Protein AF-A0A9P0YNX9-F1 (afdb_monomer)

Radius of gyration: 24.28 Å; Cα contacts (8 Å, |Δi|>4): 99; chains: 1; bounding box: 52×22×68 Å

Organism: Cuscuta europaea (NCBI:txid41803)

Secondary structure (DSSP, 8-state):
-HHHHHT-EEEEETTTTEEEEE----------HHHHHHHH---SSGGG--TTTGGG---EE-TTT--EE-TT-GGGGS-TT-GGGG--STTSTT----

Nearest PDB structures (foldseek):
  3g2b-assembly1_A-2  TM=4.261E-01  e=2.255E+00  Xanthomonas campestris pv. campestris
  5m4t-assembly1_A  TM=2.796E-01  e=9.246E+00  Trypanosoma brucei brucei

Solvent-accessible surface area (backbone atoms only — not comparable to full-atom values): 6329 Å² total; per-residue (Å²): 103,71,54,31,54,73,75,32,44,86,41,77,39,82,93,73,76,44,78,44,76,46,64,49,82,87,89,82,81,94,65,56,71,73,53,42,20,72,75,70,73,44,55,59,53,70,57,41,29,47,82,87,47,32,91,72,40,75,37,44,73,39,84,87,79,75,39,62,42,58,85,70,40,61,37,78,74,48,58,94,84,39,81,58,42,77,50,74,56,93,61,46,87,92,59,84,82,129

Mean predicted aligned error: 8.99 Å

Structure (mmCIF, N/CA/C/O backbone):
data_AF-A0A9P0YNX9-F1
#
_entry.id   AF-A0A9P0YNX9-F1
#
loop_
_atom_site.group_PDB
_atom_site.id
_atom_site.type_symbol
_atom_site.label_atom_id
_atom_site.label_alt_id
_atom_site.label_comp_id
_atom_site.label_asym_id
_atom_site.label_entity_id
_atom_site.label_seq_id
_atom_site.pdbx_PDB_ins_code
_atom_site.Cartn_x
_atom_site.Cartn_y
_atom_site.Cartn_z
_atom_site.occupancy
_atom_site.B_iso_or_equiv
_atom_site.auth_seq_id
_atom_site.auth_comp_id
_atom_site.auth_asym_id
_atom_site.auth_atom_id
_atom_site.pdbx_PDB_model_num
ATOM 1 N N . MET A 1 1 ? 17.872 4.599 -12.493 1.00 76.69 1 MET A N 1
ATOM 2 C CA . MET A 1 1 ? 16.586 5.068 -13.074 1.00 76.69 1 MET A CA 1
ATOM 3 C C . MET A 1 1 ? 16.725 6.434 -13.742 1.00 76.69 1 MET A C 1
ATOM 5 O O . MET A 1 1 ? 16.531 6.494 -14.945 1.00 76.69 1 MET A O 1
ATOM 9 N N . LYS A 1 2 ? 17.162 7.494 -13.035 1.00 85.69 2 LYS A N 1
ATOM 10 C CA . LYS A 1 2 ? 17.462 8.802 -13.666 1.00 85.69 2 LYS A CA 1
ATOM 11 C C . LYS A 1 2 ? 18.402 8.690 -14.872 1.00 85.69 2 LYS A C 1
ATOM 13 O O . LYS A 1 2 ? 18.156 9.308 -15.896 1.00 85.69 2 LYS A O 1
ATOM 18 N N . GLU A 1 3 ? 19.429 7.859 -14.762 1.00 90.69 3 GLU A N 1
ATOM 19 C CA . GLU A 1 3 ? 20.407 7.642 -15.828 1.00 90.69 3 GLU A CA 1
ATOM 20 C C . GLU A 1 3 ? 19.798 7.009 -17.089 1.00 90.69 3 GLU A C 1
ATOM 22 O O . GLU A 1 3 ? 20.010 7.510 -18.187 1.00 90.69 3 GLU A O 1
ATOM 27 N N . LEU A 1 4 ? 18.937 5.996 -16.931 1.00 93.50 4 LEU A N 1
ATOM 28 C CA . LEU A 1 4 ? 18.209 5.372 -18.044 1.00 93.50 4 LEU A CA 1
ATOM 29 C C . LEU A 1 4 ? 17.240 6.339 -18.740 1.00 93.50 4 LEU A C 1
ATOM 31 O O . LEU A 1 4 ? 16.967 6.175 -19.923 1.00 93.50 4 LEU A O 1
ATOM 35 N N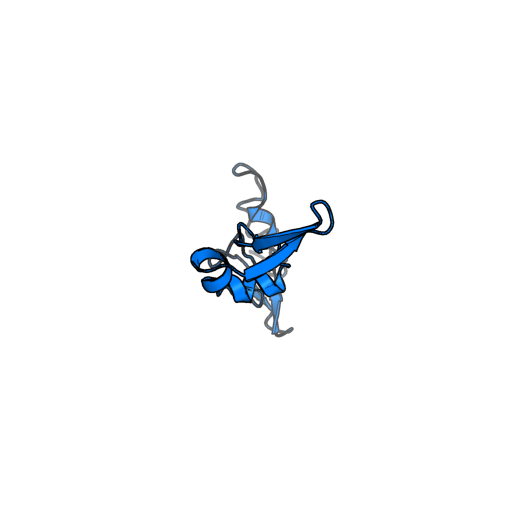 . TRP A 1 5 ? 16.718 7.343 -18.034 1.00 94.31 5 TRP A N 1
ATOM 36 C CA . TRP A 1 5 ? 15.846 8.359 -18.627 1.00 94.31 5 TRP A CA 1
ATOM 37 C C . TRP A 1 5 ? 16.637 9.478 -19.326 1.00 94.31 5 TRP A C 1
ATOM 39 O O . TRP A 1 5 ? 16.326 9.887 -20.449 1.00 94.31 5 TRP A O 1
ATOM 49 N N . VAL A 1 6 ? 17.679 9.982 -18.664 1.00 94.56 6 VAL A N 1
ATOM 50 C CA . VAL A 1 6 ? 18.457 11.137 -19.131 1.00 94.56 6 VAL A CA 1
ATOM 51 C C . VAL A 1 6 ? 19.448 10.725 -20.217 1.00 94.56 6 VAL A C 1
ATOM 53 O O . VAL A 1 6 ? 19.416 11.291 -21.311 1.00 94.56 6 VAL A O 1
ATOM 56 N N . ILE A 1 7 ? 20.275 9.718 -19.940 1.00 95.75 7 ILE A N 1
ATOM 57 C CA . ILE A 1 7 ? 21.355 9.251 -20.818 1.00 95.75 7 ILE A CA 1
ATOM 58 C C . ILE A 1 7 ? 20.851 8.109 -21.706 1.00 95.75 7 ILE A C 1
ATOM 60 O O . ILE A 1 7 ? 20.982 8.171 -22.926 1.00 95.75 7 ILE A O 1
ATOM 64 N N . GLY A 1 8 ? 20.182 7.120 -21.109 1.00 94.75 8 GLY A N 1
ATOM 65 C CA . GLY A 1 8 ? 19.827 5.867 -21.779 1.00 94.75 8 GLY A CA 1
ATOM 66 C C . GLY A 1 8 ? 21.001 4.887 -21.841 1.00 94.75 8 GLY A C 1
ATOM 67 O O . GLY A 1 8 ? 22.079 5.160 -21.320 1.00 94.75 8 GLY A O 1
ATOM 68 N N . THR A 1 9 ? 20.785 3.723 -22.451 1.00 95.94 9 THR A N 1
ATOM 69 C CA . THR A 1 9 ? 21.812 2.680 -22.598 1.00 95.94 9 THR A CA 1
ATOM 70 C C . THR A 1 9 ? 21.844 2.120 -24.015 1.00 95.94 9 THR A C 1
ATOM 72 O O . THR A 1 9 ? 20.801 1.963 -24.654 1.00 95.94 9 THR A O 1
ATOM 75 N N . SER A 1 10 ? 23.041 1.816 -24.516 1.00 96.94 10 SER A N 1
ATOM 76 C CA . SER A 1 10 ? 23.221 1.207 -25.836 1.00 96.94 10 SER A CA 1
ATOM 77 C C . SER A 1 10 ? 22.689 -0.225 -25.815 1.00 96.94 10 SER A C 1
ATOM 79 O O . SER A 1 10 ? 23.170 -1.051 -25.041 1.00 96.94 10 SER A O 1
ATOM 81 N N . THR A 1 11 ? 21.665 -0.506 -26.620 1.00 97.19 11 THR A N 1
ATOM 82 C CA . THR A 1 11 ? 20.985 -1.806 -26.669 1.00 97.19 11 THR A CA 1
ATOM 83 C C . THR A 1 11 ? 20.802 -2.254 -28.112 1.00 97.19 11 THR A C 1
ATOM 85 O O . THR A 1 11 ? 20.557 -1.437 -28.997 1.00 97.19 11 THR A O 1
ATOM 88 N N . TYR A 1 12 ? 20.921 -3.555 -28.346 1.00 97.69 12 TYR A N 1
ATOM 89 C CA . TYR A 1 12 ? 20.736 -4.163 -29.659 1.00 97.69 12 TYR A CA 1
ATOM 90 C C . TYR A 1 12 ? 19.268 -4.565 -29.880 1.00 97.69 12 TYR A C 1
ATOM 92 O O . TYR A 1 12 ? 18.668 -5.216 -29.023 1.00 97.69 12 TYR A O 1
ATOM 100 N N . ASP A 1 13 ? 18.693 -4.177 -31.020 1.00 97.06 13 ASP A N 1
ATOM 101 C CA . ASP A 1 13 ? 17.356 -4.577 -31.473 1.00 97.06 13 ASP A CA 1
ATOM 102 C C . ASP A 1 13 ? 17.464 -5.748 -32.460 1.00 97.06 13 ASP A C 1
ATOM 104 O O . ASP A 1 13 ? 17.808 -5.553 -33.625 1.00 97.06 13 ASP A O 1
ATOM 108 N N . VAL A 1 14 ? 17.123 -6.959 -32.005 1.00 97.44 14 VAL A N 1
ATOM 109 C CA . VAL A 1 14 ? 17.158 -8.189 -32.822 1.00 97.44 14 VAL A CA 1
ATOM 110 C C . VAL A 1 14 ? 16.194 -8.115 -34.011 1.00 97.44 14 VAL A C 1
ATOM 112 O O . VAL A 1 14 ? 16.465 -8.695 -35.057 1.00 97.44 14 VAL A O 1
ATOM 115 N N . SER A 1 15 ? 15.074 -7.393 -33.891 1.00 97.69 15 SER A N 1
ATOM 116 C CA . SER A 1 15 ? 14.092 -7.293 -34.978 1.00 97.69 15 SER A CA 1
ATOM 117 C C . SER A 1 15 ? 14.582 -6.425 -36.136 1.00 97.69 15 SER A C 1
ATOM 119 O O . SER A 1 15 ? 14.063 -6.557 -37.245 1.00 97.69 15 SER A O 1
ATOM 121 N N . ARG A 1 16 ? 15.504 -5.495 -35.871 1.00 96.38 16 ARG A N 1
ATOM 122 C CA . ARG A 1 16 ? 16.016 -4.521 -36.848 1.00 96.38 16 ARG A CA 1
ATOM 123 C C . ARG A 1 16 ? 17.513 -4.652 -37.113 1.00 96.38 16 ARG A C 1
ATOM 125 O O . ARG A 1 16 ? 18.037 -3.861 -37.887 1.00 96.38 16 ARG A O 1
ATOM 132 N N . ASP A 1 17 ? 18.169 -5.611 -36.464 1.00 96.81 17 ASP A N 1
ATOM 133 C CA . ASP A 1 17 ? 19.604 -5.883 -36.557 1.00 96.81 17 ASP A CA 1
ATOM 134 C C . ASP A 1 17 ? 20.477 -4.621 -36.391 1.00 96.81 17 ASP A C 1
ATOM 136 O O . ASP A 1 17 ? 21.373 -4.336 -37.181 1.00 96.81 17 ASP A O 1
ATOM 140 N N . GLN A 1 18 ? 20.180 -3.801 -35.375 1.00 97.31 18 GLN A N 1
ATOM 141 C CA . GLN A 1 18 ? 20.893 -2.536 -35.154 1.00 97.31 18 GLN A CA 1
ATOM 142 C C . GLN A 1 18 ? 21.001 -2.142 -33.679 1.00 97.31 18 GLN A C 1
ATOM 144 O O . GLN A 1 18 ? 20.192 -2.535 -32.837 1.00 97.31 18 GLN A O 1
ATOM 149 N N . MET A 1 19 ? 21.989 -1.299 -33.376 1.00 97.94 19 MET A N 1
ATOM 150 C CA . MET A 1 19 ? 22.158 -0.677 -32.061 1.00 97.94 19 MET A CA 1
ATOM 151 C C . MET A 1 19 ? 21.317 0.597 -31.952 1.00 97.94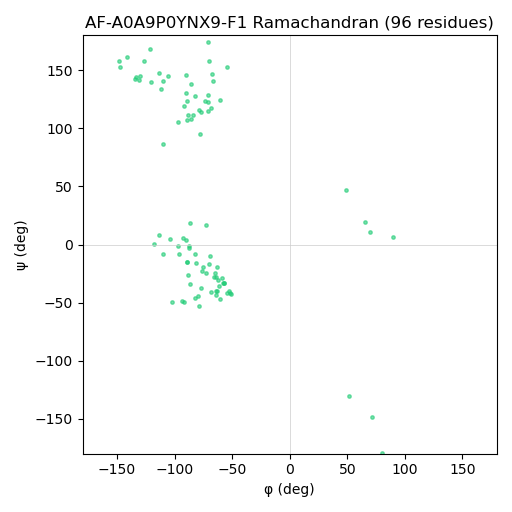 19 MET A C 1
ATOM 153 O O . MET A 1 19 ? 21.303 1.420 -32.867 1.00 97.94 19 MET A O 1
ATOM 157 N N . PHE A 1 20 ? 20.668 0.808 -30.809 1.00 96.88 20 PHE A N 1
ATOM 158 C CA . PHE A 1 20 ? 19.979 2.056 -30.488 1.00 96.88 20 PHE A CA 1
ATOM 159 C C . PHE A 1 20 ? 20.163 2.431 -29.013 1.00 96.88 20 PHE A C 1
ATOM 161 O O . PHE A 1 20 ? 20.507 1.600 -28.173 1.00 9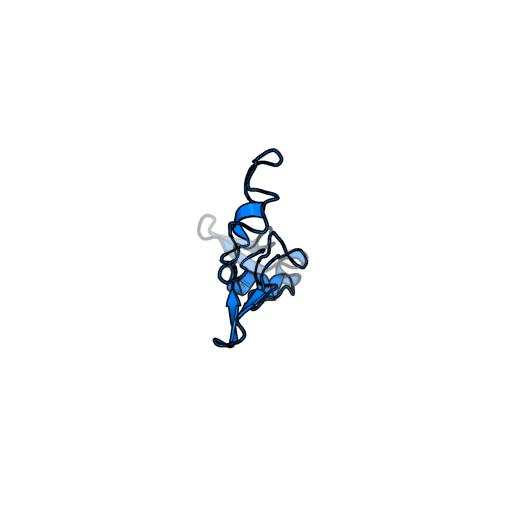6.88 20 PHE A O 1
ATOM 168 N N . ILE A 1 21 ? 19.926 3.702 -28.682 1.00 97.56 21 ILE A N 1
ATOM 169 C CA . ILE A 1 21 ? 19.924 4.163 -27.291 1.00 97.56 21 ILE A CA 1
ATOM 170 C C . ILE A 1 21 ? 18.534 3.940 -26.701 1.00 97.56 21 ILE A C 1
ATOM 172 O O . ILE A 1 21 ? 17.579 4.644 -27.032 1.00 97.56 21 ILE A O 1
ATOM 176 N N . MET A 1 22 ? 18.422 2.963 -25.808 1.00 96.25 22 MET A N 1
ATOM 177 C CA . MET A 1 22 ? 17.195 2.682 -25.079 1.00 96.25 22 MET A CA 1
ATOM 178 C C . MET A 1 22 ? 17.068 3.624 -23.885 1.00 96.25 22 MET A C 1
ATOM 180 O O . MET A 1 22 ? 17.965 3.705 -23.044 1.00 96.25 22 MET A O 1
ATOM 184 N N . LYS A 1 23 ? 15.919 4.295 -23.785 1.00 95.50 23 LYS A N 1
ATOM 185 C CA . LYS A 1 23 ? 15.523 5.062 -22.603 1.00 95.50 23 LYS A CA 1
ATOM 186 C C . LYS A 1 23 ? 14.366 4.378 -21.898 1.00 95.50 23 LYS A C 1
ATOM 188 O O . LYS A 1 23 ? 13.456 3.874 -22.550 1.00 95.50 23 LYS A O 1
ATOM 193 N N . ALA A 1 24 ? 14.390 4.387 -20.570 1.00 93.94 24 ALA A N 1
ATOM 194 C CA . ALA A 1 24 ? 13.347 3.781 -19.751 1.00 93.94 24 ALA A CA 1
ATOM 195 C C . ALA A 1 24 ? 12.874 4.746 -18.659 1.00 93.94 24 ALA A C 1
ATOM 197 O O . ALA A 1 24 ? 13.679 5.450 -18.046 1.00 93.94 24 ALA A O 1
ATOM 198 N N . ALA A 1 25 ? 11.566 4.741 -18.403 1.00 93.50 25 ALA A N 1
ATOM 199 C CA . ALA A 1 25 ? 10.924 5.451 -17.302 1.00 93.50 25 ALA A CA 1
ATOM 200 C C . ALA A 1 25 ? 9.996 4.501 -16.540 1.00 93.50 25 ALA A C 1
ATOM 202 O O . ALA A 1 25 ? 9.358 3.634 -17.136 1.00 93.50 25 ALA A O 1
ATOM 203 N N . ILE A 1 26 ? 9.904 4.684 -15.222 1.00 88.50 26 ILE A N 1
ATOM 204 C CA . ILE A 1 26 ? 8.906 4.006 -14.388 1.00 88.50 26 ILE A CA 1
ATOM 205 C C . ILE A 1 26 ? 7.683 4.918 -14.308 1.00 88.50 26 ILE A C 1
ATOM 207 O O . ILE A 1 26 ? 7.798 6.037 -13.815 1.00 88.50 26 ILE A O 1
ATOM 211 N N . ILE A 1 27 ? 6.531 4.443 -14.787 1.00 89.38 27 ILE A N 1
ATOM 212 C CA . ILE A 1 27 ? 5.269 5.199 -14.739 1.00 89.38 27 ILE A CA 1
ATOM 213 C C . ILE A 1 27 ? 4.493 4.851 -13.462 1.00 89.38 27 ILE A C 1
ATOM 215 O O . ILE A 1 27 ? 4.094 5.739 -12.715 1.00 89.38 27 ILE A O 1
ATOM 219 N N . TRP A 1 28 ? 4.331 3.557 -13.174 1.00 87.94 28 TRP A N 1
ATOM 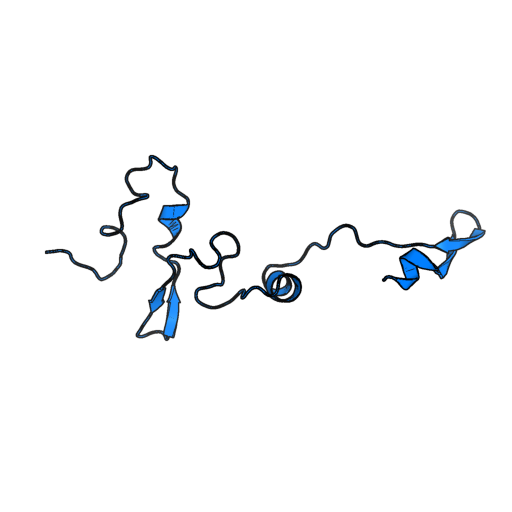220 C CA . TRP A 1 28 ? 3.744 3.055 -11.933 1.00 87.94 28 TRP A CA 1
ATOM 221 C C . TRP A 1 28 ? 4.377 1.719 -11.540 1.00 87.94 28 TRP A C 1
ATOM 223 O O . TRP A 1 28 ? 4.827 0.952 -12.391 1.00 87.94 28 TRP A O 1
ATOM 233 N N . THR A 1 29 ? 4.389 1.425 -10.243 1.00 86.12 29 THR A N 1
ATOM 234 C CA . THR A 1 29 ? 4.771 0.117 -9.699 1.00 86.12 29 THR A CA 1
ATOM 235 C C . THR A 1 29 ? 3.545 -0.548 -9.095 1.00 86.12 29 THR A C 1
ATOM 237 O O . THR A 1 29 ? 2.817 0.088 -8.336 1.00 86.12 29 THR A O 1
ATOM 240 N N . ILE A 1 30 ? 3.324 -1.826 -9.397 1.00 90.06 30 ILE A N 1
ATOM 241 C CA . ILE A 1 30 ? 2.331 -2.638 -8.690 1.00 90.06 30 ILE A CA 1
ATOM 242 C C . ILE A 1 30 ? 3.058 -3.264 -7.505 1.00 90.06 30 ILE A C 1
ATOM 244 O O . ILE A 1 30 ? 3.908 -4.133 -7.683 1.00 90.06 30 ILE A O 1
ATOM 248 N N . SER A 1 31 ? 2.768 -2.769 -6.310 1.00 88.50 31 SER A N 1
ATOM 249 C CA . SER A 1 31 ? 3.319 -3.280 -5.058 1.00 88.50 31 SER A CA 1
ATOM 250 C C . SER A 1 31 ? 2.260 -4.077 -4.313 1.00 88.50 31 SER A C 1
ATOM 252 O O . SER A 1 31 ? 1.082 -3.711 -4.319 1.00 88.50 31 SER A O 1
ATOM 254 N N . ASP A 1 32 ? 2.682 -5.133 -3.630 1.00 91.75 32 ASP A N 1
ATOM 255 C CA . ASP A 1 32 ? 1.833 -5.789 -2.648 1.00 91.75 32 ASP A CA 1
ATOM 256 C C . ASP A 1 32 ? 1.659 -4.909 -1.396 1.00 91.75 32 ASP A C 1
ATOM 258 O O . ASP A 1 32 ? 2.225 -3.817 -1.258 1.00 91.75 32 ASP A O 1
ATOM 262 N N . PHE A 1 33 ? 0.810 -5.365 -0.481 1.00 87.69 33 PHE A N 1
ATOM 263 C CA . PHE A 1 33 ? 0.474 -4.592 0.706 1.00 87.69 33 PHE A CA 1
ATOM 264 C C . PHE A 1 33 ? 1.674 -4.357 1.652 1.00 87.69 33 PHE A C 1
ATOM 266 O O . PHE A 1 33 ? 1.814 -3.237 2.135 1.00 87.69 33 PHE A O 1
ATOM 273 N N . PRO A 1 34 ? 2.583 -5.322 1.894 1.00 89.81 34 PRO A N 1
ATOM 274 C CA . PRO A 1 34 ? 3.827 -5.057 2.619 1.00 89.81 34 PRO A CA 1
ATOM 275 C C . PRO A 1 34 ? 4.737 -4.022 1.943 1.00 89.81 34 PRO A C 1
ATOM 277 O O . PRO A 1 34 ? 5.187 -3.089 2.612 1.00 89.81 34 PRO A O 1
ATOM 280 N N . ALA A 1 35 ? 4.978 -4.128 0.630 1.00 91.25 35 ALA A N 1
ATOM 281 C CA . ALA A 1 35 ? 5.846 -3.192 -0.087 1.00 91.25 35 ALA A CA 1
ATOM 282 C C . ALA A 1 35 ? 5.272 -1.767 -0.130 1.00 91.25 35 ALA A C 1
ATOM 284 O O . ALA A 1 35 ? 6.037 -0.800 -0.124 1.00 91.25 35 ALA A O 1
ATOM 285 N N . TYR A 1 36 ? 3.942 -1.614 -0.083 1.00 88.38 36 TYR A N 1
ATOM 286 C CA . TYR A 1 36 ? 3.302 -0.305 0.076 1.00 88.38 36 TYR A CA 1
ATOM 287 C C . TYR A 1 36 ? 3.845 0.458 1.290 1.00 88.38 36 TYR A C 1
ATOM 289 O O . TYR A 1 36 ? 4.072 1.665 1.194 1.00 88.38 36 TYR A O 1
ATOM 297 N N . GLY A 1 37 ? 4.100 -0.221 2.413 1.00 90.75 37 GLY A N 1
ATOM 298 C CA . GLY A 1 37 ? 4.622 0.437 3.611 1.00 90.75 37 GLY A CA 1
ATOM 299 C C . GLY A 1 37 ? 6.001 1.055 3.397 1.00 90.75 37 GLY A C 1
ATOM 300 O O . GLY A 1 37 ? 6.252 2.185 3.808 1.00 90.75 37 GLY A O 1
ATOM 301 N N . MET A 1 38 ? 6.870 0.361 2.659 1.00 90.56 38 MET A N 1
ATOM 302 C CA . MET A 1 38 ? 8.200 0.871 2.317 1.00 90.56 38 MET A CA 1
ATOM 303 C C . MET A 1 38 ? 8.141 2.056 1.350 1.00 90.56 38 MET A C 1
ATOM 305 O O . MET A 1 38 ? 8.896 3.010 1.507 1.00 90.56 38 MET A O 1
ATOM 309 N N . LEU A 1 39 ? 7.255 2.003 0.352 1.00 90.44 39 LEU A N 1
ATOM 310 C CA . LEU A 1 39 ? 7.162 3.034 -0.686 1.00 90.44 39 LEU A CA 1
ATOM 311 C C . LEU A 1 39 ? 6.458 4.308 -0.204 1.00 90.44 39 LEU A C 1
ATOM 313 O O . LEU A 1 39 ? 6.842 5.406 -0.594 1.00 90.44 39 LEU A O 1
ATOM 317 N N . SER A 1 40 ? 5.426 4.168 0.629 1.00 88.00 40 SER A N 1
ATOM 318 C CA . SER A 1 40 ? 4.641 5.299 1.143 1.00 88.00 40 SER A CA 1
ATOM 319 C C . SER A 1 40 ? 5.194 5.893 2.440 1.00 88.00 40 SER A C 1
ATOM 321 O O . SER A 1 40 ? 4.765 6.972 2.844 1.00 88.00 40 SER A O 1
ATOM 323 N N . GLY A 1 41 ? 6.101 5.185 3.123 1.00 89.06 41 GLY A N 1
ATOM 324 C CA . GLY A 1 41 ? 6.499 5.508 4.496 1.00 89.06 41 GLY A CA 1
ATOM 325 C C . GLY A 1 41 ? 5.395 5.240 5.528 1.00 89.06 41 GLY A C 1
ATOM 326 O O . GLY A 1 41 ? 5.508 5.667 6.676 1.00 89.06 41 GLY A O 1
ATOM 327 N N . TRP A 1 42 ? 4.316 4.557 5.134 1.00 90.25 42 TRP A N 1
ATOM 328 C CA . TRP A 1 42 ? 3.182 4.246 5.996 1.00 90.25 42 TRP A CA 1
ATOM 329 C C . TRP A 1 42 ? 3.366 2.905 6.717 1.00 90.25 42 TRP A C 1
ATOM 331 O O . TRP A 1 42 ? 3.897 1.945 6.161 1.00 90.25 42 TRP A O 1
ATOM 341 N N . SER A 1 43 ? 2.870 2.790 7.951 1.00 89.69 43 SER A N 1
ATOM 342 C CA . SER A 1 43 ? 2.880 1.502 8.653 1.00 89.69 43 SER A CA 1
ATOM 343 C C . SER A 1 43 ? 1.831 0.558 8.069 1.00 89.69 43 SER A C 1
ATOM 345 O O . SER A 1 43 ? 0.639 0.844 8.100 1.00 89.69 43 SER A O 1
ATOM 347 N N . THR A 1 44 ? 2.252 -0.620 7.624 1.00 89.94 44 THR A N 1
ATOM 348 C CA . THR A 1 44 ? 1.359 -1.720 7.214 1.00 89.94 44 THR A CA 1
ATOM 349 C C . THR A 1 44 ? 0.955 -2.615 8.390 1.00 89.94 44 THR A C 1
ATOM 351 O O . THR A 1 44 ? 0.165 -3.546 8.238 1.00 89.94 44 THR A O 1
ATOM 354 N N . HIS A 1 45 ? 1.459 -2.312 9.590 1.00 88.19 45 HIS A N 1
ATOM 355 C CA . HIS A 1 45 ? 1.258 -3.089 10.808 1.00 88.19 45 HIS A CA 1
ATOM 356 C C . HIS A 1 45 ? 0.603 -2.270 11.930 1.00 88.19 45 HIS A C 1
ATOM 358 O O . HIS A 1 45 ? 0.504 -1.039 11.882 1.00 88.19 45 HIS A O 1
ATOM 364 N N . GLY A 1 46 ? 0.172 -2.970 12.983 1.00 89.31 46 GLY A N 1
ATOM 365 C CA . GLY A 1 46 ? -0.376 -2.341 14.184 1.00 89.31 46 GLY A CA 1
ATOM 366 C C . GLY A 1 46 ? -1.754 -1.723 13.950 1.00 89.31 46 GLY A C 1
ATOM 367 O O . GLY A 1 46 ? -2.540 -2.226 13.149 1.00 89.31 46 GLY A O 1
ATOM 368 N N . LEU A 1 47 ? -2.048 -0.633 14.663 1.00 89.38 47 LEU A N 1
ATOM 369 C CA . LEU A 1 47 ? -3.319 0.106 14.566 1.00 89.38 47 LEU A CA 1
ATOM 370 C C . LEU A 1 47 ? -3.417 0.974 13.303 1.00 89.38 47 LEU A C 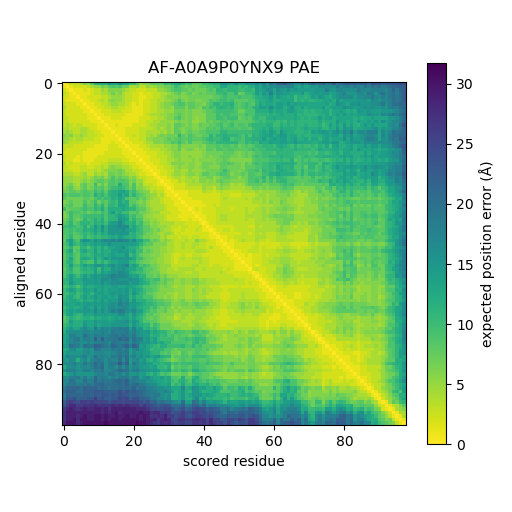1
ATOM 372 O O . LEU A 1 47 ? -4.518 1.285 12.850 1.00 89.38 47 LEU A O 1
ATOM 376 N N . MET A 1 48 ? -2.265 1.331 12.731 1.00 88.31 48 MET A N 1
ATOM 377 C CA . MET A 1 48 ? -2.155 2.162 11.531 1.00 88.31 48 MET A CA 1
ATOM 378 C C . MET A 1 48 ? -2.142 1.342 10.240 1.00 88.31 48 MET A C 1
ATOM 380 O O . MET A 1 48 ? -2.028 1.921 9.173 1.00 88.31 48 MET A O 1
ATOM 384 N N . GLY A 1 49 ? -2.304 0.018 10.304 1.00 88.81 49 GLY A N 1
ATOM 385 C CA . GLY A 1 49 ? -2.173 -0.846 9.132 1.00 88.81 49 GLY A CA 1
ATOM 386 C C . GLY A 1 49 ? -3.117 -0.485 7.981 1.00 88.81 49 GLY A C 1
ATOM 387 O O . GLY A 1 49 ? -2.750 -0.624 6.827 1.00 88.81 49 GLY A O 1
ATOM 388 N N . CYS A 1 50 ? -4.327 0.014 8.245 1.00 86.69 50 CYS A N 1
ATOM 389 C CA . CYS A 1 50 ? -5.289 0.292 7.177 1.00 86.69 50 CYS A CA 1
ATOM 390 C C . CYS A 1 50 ? -4.881 1.514 6.322 1.00 86.69 50 CYS A C 1
ATOM 392 O O . CYS A 1 50 ? -4.973 2.636 6.820 1.00 86.69 50 CYS A O 1
ATOM 394 N N . PRO A 1 51 ? -4.562 1.357 5.022 1.00 84.44 51 PRO A N 1
ATOM 395 C CA . PRO A 1 51 ? -4.129 2.473 4.174 1.00 84.44 51 PRO A CA 1
ATOM 396 C C . PRO A 1 51 ? -5.295 3.387 3.767 1.00 84.44 51 PRO A C 1
ATOM 398 O O . PRO A 1 51 ? -5.087 4.533 3.397 1.00 84.44 51 PRO A O 1
ATOM 401 N N . ILE A 1 52 ? -6.536 2.893 3.856 1.00 83.88 52 ILE A N 1
ATOM 402 C CA . ILE A 1 52 ? -7.748 3.661 3.537 1.00 83.88 52 ILE A CA 1
ATOM 403 C C . ILE A 1 52 ? -8.117 4.579 4.702 1.00 83.88 52 ILE A C 1
ATOM 405 O O . ILE A 1 52 ? -8.503 5.728 4.514 1.00 83.88 52 ILE A O 1
ATOM 409 N N . CYS A 1 53 ? -8.051 4.051 5.925 1.00 84.25 53 CYS A N 1
ATOM 410 C CA . CYS A 1 53 ? -8.441 4.800 7.115 1.00 84.25 53 CYS A CA 1
ATOM 411 C C . CYS A 1 53 ? -7.285 5.595 7.705 1.00 84.25 53 CYS A C 1
ATOM 413 O O . CYS A 1 53 ? -7.536 6.603 8.357 1.00 84.25 53 CYS A O 1
ATOM 415 N N . MET A 1 54 ? -6.050 5.152 7.470 1.00 86.19 54 MET A N 1
ATOM 416 C CA . MET A 1 54 ? -4.837 5.770 7.983 1.00 86.19 54 MET A CA 1
ATOM 417 C C . MET A 1 54 ? -4.937 5.977 9.507 1.00 86.19 54 MET A C 1
ATOM 419 O O . MET A 1 54 ? -5.338 5.070 10.241 1.00 86.19 54 MET A O 1
ATOM 423 N N . GLU A 1 55 ? -4.635 7.180 9.987 1.00 85.81 55 GLU A N 1
ATOM 424 C CA . GLU A 1 55 ? -4.770 7.605 11.386 1.00 85.81 55 GLU A CA 1
ATOM 425 C C . GLU A 1 55 ? -6.217 7.595 11.913 1.00 85.81 55 GLU A C 1
ATOM 427 O O . GLU A 1 55 ? -6.441 7.529 13.117 1.00 85.81 55 GLU A O 1
ATOM 432 N N . LYS A 1 56 ? -7.222 7.604 11.027 1.00 84.12 56 LYS A N 1
ATOM 433 C CA . LYS A 1 56 ? -8.655 7.592 11.382 1.00 84.12 56 LYS A CA 1
ATOM 434 C C . LYS A 1 56 ? -9.188 6.171 11.579 1.00 84.12 56 LYS A C 1
ATOM 436 O O . LYS A 1 56 ? -10.389 5.918 11.471 1.00 84.12 56 LYS A O 1
ATOM 441 N N . SER A 1 57 ? -8.299 5.205 11.783 1.00 84.56 57 SER A N 1
ATOM 442 C CA . SER A 1 57 ? -8.675 3.825 12.049 1.00 84.56 57 SER A CA 1
ATOM 443 C C . SER A 1 57 ? -9.282 3.695 13.448 1.00 84.56 57 SER A C 1
ATOM 445 O O . SER A 1 57 ? -8.620 3.964 14.440 1.00 84.56 57 SER A O 1
ATOM 447 N N . ASP A 1 58 ? -10.516 3.192 13.539 1.00 82.94 58 ASP A N 1
ATOM 448 C CA . ASP A 1 58 ? -11.145 2.787 14.810 1.00 82.94 58 ASP A CA 1
ATOM 449 C C . ASP A 1 58 ? -10.561 1.474 15.393 1.00 82.94 58 ASP A C 1
ATOM 451 O O . ASP A 1 58 ? -11.219 0.805 16.193 1.00 82.94 58 ASP A O 1
ATOM 455 N N . ALA A 1 59 ? -9.382 1.034 14.937 1.00 86.69 59 ALA A N 1
ATOM 456 C CA . ALA A 1 59 ? -8.747 -0.189 15.421 1.00 86.69 59 ALA A CA 1
ATOM 457 C C . ALA A 1 59 ? -8.316 -0.026 16.881 1.00 86.69 59 ALA A C 1
ATOM 459 O O . ALA A 1 59 ? -7.913 1.057 17.307 1.00 86.69 59 ALA A O 1
ATOM 460 N N . ASN A 1 60 ? -8.367 -1.110 17.651 1.00 87.31 60 ASN A N 1
ATOM 461 C CA . ASN A 1 60 ? -7.997 -1.100 19.063 1.00 87.31 60 ASN A CA 1
ATOM 462 C C . ASN A 1 60 ? -6.957 -2.171 19.394 1.00 87.31 60 ASN A C 1
ATOM 464 O O . ASN A 1 60 ? -6.787 -3.158 18.682 1.00 87.31 60 ASN A O 1
ATOM 468 N N . TRP A 1 61 ? -6.234 -1.961 20.494 1.00 89.50 61 TRP A N 1
ATOM 469 C CA . TRP A 1 61 ? -5.288 -2.943 21.008 1.00 89.50 61 TRP A CA 1
ATOM 470 C C . TRP A 1 61 ? -5.998 -3.882 21.979 1.00 89.50 61 TRP A C 1
ATOM 472 O O . TRP A 1 61 ? -6.586 -3.439 22.969 1.00 89.50 61 TRP A O 1
ATOM 482 N N . LEU A 1 62 ? -5.942 -5.186 21.723 1.00 88.06 62 LEU A N 1
ATOM 483 C CA . LEU A 1 62 ? -6.489 -6.178 22.639 1.00 88.06 62 LEU A CA 1
ATOM 484 C C . LEU A 1 62 ? -5.526 -6.366 23.813 1.00 88.06 62 LEU A C 1
ATOM 486 O O . LEU A 1 62 ? -4.419 -6.875 23.644 1.00 88.06 62 LEU A O 1
ATOM 490 N N . LYS A 1 63 ? -5.964 -5.980 25.016 1.00 87.88 63 LYS A N 1
ATOM 491 C CA . LYS A 1 63 ? -5.127 -5.969 26.229 1.00 87.88 63 LYS A CA 1
ATOM 492 C C . LYS A 1 63 ? -4.457 -7.317 26.522 1.00 87.88 63 LYS A C 1
ATOM 494 O O . LYS A 1 63 ? -3.292 -7.336 26.893 1.00 87.88 63 LYS A O 1
ATOM 499 N N . PHE A 1 64 ? -5.184 -8.424 26.362 1.00 90.06 64 PHE A N 1
ATOM 500 C CA . PHE A 1 64 ? -4.694 -9.753 26.745 1.00 90.06 64 PHE A CA 1
ATOM 501 C C . PHE A 1 64 ? -3.882 -10.456 25.654 1.00 90.06 64 PHE A C 1
ATOM 503 O O . PHE A 1 64 ? -2.948 -11.178 25.976 1.00 90.06 64 PHE A O 1
ATOM 510 N N . SER A 1 65 ? -4.212 -10.258 24.373 1.00 89.69 65 SER A N 1
ATOM 511 C CA . SER A 1 65 ? -3.462 -10.885 23.275 1.00 89.69 65 SER A CA 1
ATOM 512 C C . SER A 1 65 ? -2.291 -10.034 22.786 1.00 89.69 65 SER A C 1
ATOM 514 O O . SER A 1 65 ? -1.451 -10.538 22.046 1.00 89.69 65 SER A O 1
ATOM 516 N N . GLY A 1 66 ? -2.246 -8.749 23.157 1.00 89.56 66 G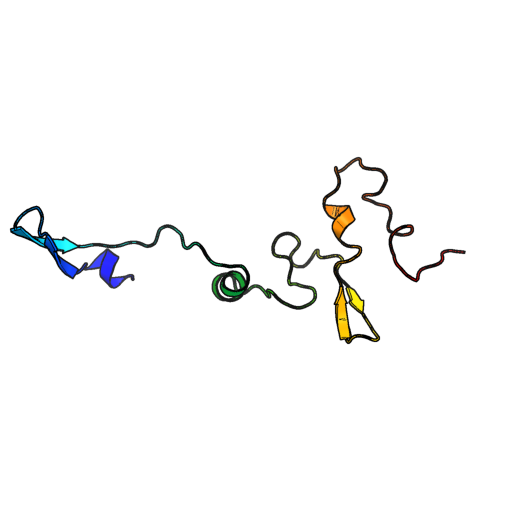LY A N 1
ATOM 517 C CA . GLY A 1 66 ? -1.212 -7.817 22.716 1.00 89.56 66 GLY A CA 1
ATOM 518 C C . GLY A 1 66 ? -1.248 -7.532 21.211 1.00 89.56 66 GLY A C 1
ATOM 519 O O . GLY A 1 66 ? -0.245 -7.097 20.657 1.00 89.56 66 GLY A O 1
ATOM 520 N N . LYS A 1 67 ? -2.374 -7.802 20.540 1.00 90.44 67 LYS A N 1
ATOM 521 C CA . LYS A 1 67 ? -2.525 -7.660 19.086 1.00 90.44 67 LYS A CA 1
ATOM 522 C C . LYS A 1 67 ? -3.524 -6.554 18.728 1.00 90.44 67 LYS A C 1
ATOM 524 O O . 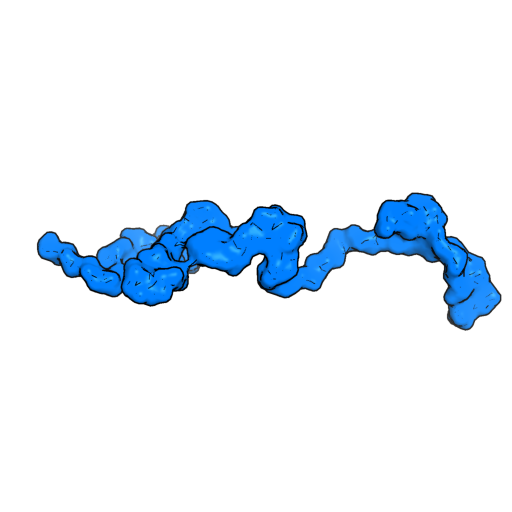LYS A 1 67 ? -4.508 -6.371 19.454 1.00 90.44 67 LYS A O 1
ATOM 529 N N . PRO A 1 68 ? -3.323 -5.845 17.602 1.00 90.00 68 PRO A N 1
ATOM 530 C CA . PRO A 1 68 ? -4.337 -4.951 17.057 1.00 90.00 68 PRO A CA 1
ATOM 531 C C . PRO A 1 68 ? -5.549 -5.760 16.576 1.00 90.00 68 PRO A C 1
ATOM 533 O O . PRO A 1 68 ? -5.399 -6.826 15.976 1.00 90.00 68 PRO A O 1
ATOM 536 N N . SER A 1 69 ? -6.749 -5.241 16.810 1.00 87.00 69 SER A N 1
ATOM 537 C CA . SER A 1 69 ? -8.002 -5.791 16.306 1.00 87.00 69 SER A CA 1
ATOM 538 C C . SER A 1 69 ? -8.733 -4.769 15.446 1.00 87.00 69 SER A C 1
ATOM 540 O O . SER A 1 69 ? -8.799 -3.580 15.758 1.00 87.00 69 SER A O 1
ATOM 542 N N . TYR A 1 70 ? -9.302 -5.280 14.357 1.00 83.75 70 TYR A N 1
ATOM 543 C CA . TYR A 1 70 ? -10.123 -4.540 13.403 1.00 83.75 70 TYR A CA 1
ATOM 544 C C . TYR A 1 70 ? -11.586 -5.006 13.417 1.00 83.75 70 TYR A C 1
ATOM 546 O O . TYR A 1 70 ? -12.375 -4.598 12.563 1.00 83.75 70 TYR A O 1
ATOM 554 N N . PHE A 1 71 ? -11.947 -5.864 14.380 1.00 79.56 71 PHE A N 1
ATOM 555 C CA . PHE A 1 71 ? -13.232 -6.560 14.425 1.00 79.56 71 PHE A CA 1
ATOM 556 C C . PHE A 1 71 ? -14.429 -5.596 14.409 1.00 79.56 71 PHE A C 1
ATOM 558 O O . PHE A 1 71 ? -15.391 -5.880 13.713 1.00 79.56 71 PHE A O 1
ATOM 565 N N . ASP A 1 72 ? -14.322 -4.395 14.993 1.00 76.50 72 ASP A N 1
ATOM 566 C CA . ASP A 1 72 ? -15.430 -3.416 15.059 1.00 76.50 72 ASP A CA 1
ATOM 567 C C . ASP A 1 72 ? -15.292 -2.245 14.086 1.00 76.50 72 ASP A C 1
ATOM 569 O O . ASP A 1 72 ? -16.093 -1.299 14.099 1.00 76.50 72 ASP A O 1
ATOM 573 N N . CYS A 1 73 ? -14.270 -2.288 13.235 1.00 79.38 73 CYS A N 1
ATOM 574 C CA . CYS A 1 73 ? -13.975 -1.229 12.284 1.00 79.38 73 CYS A CA 1
ATOM 575 C C . CYS A 1 73 ? -14.841 -1.312 11.025 1.00 79.38 73 CYS A C 1
ATOM 577 O O . CYS A 1 73 ? -14.906 -0.339 10.286 1.00 79.38 73 CYS A O 1
ATOM 579 N N . HIS A 1 74 ? -15.504 -2.439 10.753 1.00 78.75 74 HIS A N 1
ATOM 580 C CA . HIS A 1 74 ? -16.216 -2.682 9.492 1.00 78.75 74 HIS A CA 1
ATOM 581 C C . HIS A 1 74 ? -17.418 -1.745 9.266 1.00 78.75 74 HIS A C 1
ATOM 583 O O . HIS A 1 74 ? -17.782 -1.453 8.128 1.00 78.75 74 HIS A O 1
ATOM 589 N N . ARG A 1 75 ? -18.000 -1.192 10.338 1.00 81.69 75 ARG A N 1
ATOM 590 C CA . ARG A 1 75 ? -19.161 -0.282 10.283 1.00 81.69 75 ARG A CA 1
ATOM 591 C C . ARG A 1 75 ? -18.903 0.975 9.446 1.00 81.69 75 ARG A C 1
ATOM 593 O O . ARG A 1 75 ? -19.829 1.497 8.829 1.00 81.69 75 ARG A O 1
ATOM 600 N N . LYS A 1 76 ? -17.647 1.433 9.369 1.00 77.50 76 LYS A N 1
ATOM 601 C CA . LYS A 1 76 ? -17.233 2.596 8.562 1.00 77.50 76 LYS A CA 1
ATOM 602 C C . LYS A 1 76 ? -17.294 2.358 7.049 1.00 77.50 76 LYS A C 1
ATOM 604 O O . LYS A 1 76 ? -17.176 3.319 6.291 1.00 77.50 76 LYS A O 1
ATOM 609 N N . PHE A 1 77 ? -17.507 1.119 6.611 1.00 80.88 77 PHE A N 1
ATOM 610 C CA . PHE A 1 77 ? -17.689 0.769 5.201 1.00 80.88 77 PHE A CA 1
ATOM 611 C C . PHE A 1 77 ? -19.168 0.671 4.785 1.00 80.88 77 PHE A C 1
ATOM 613 O O . PHE A 1 77 ? -19.459 0.579 3.600 1.00 80.88 77 PHE A O 1
ATOM 620 N N . LEU A 1 78 ? -20.116 0.742 5.730 1.00 85.12 78 LEU A N 1
ATOM 621 C CA . LEU A 1 78 ? -21.558 0.758 5.431 1.00 85.12 78 LEU A CA 1
ATOM 622 C C . LEU A 1 78 ? -21.981 2.082 4.767 1.00 85.12 78 LEU A C 1
ATOM 624 O O . LEU A 1 78 ? -21.319 3.084 4.987 1.00 85.12 78 LEU A O 1
ATOM 628 N N . PRO A 1 79 ? -23.093 2.187 4.026 1.00 89.44 79 PRO A N 1
ATOM 629 C CA . PRO A 1 79 ? -23.556 3.472 3.486 1.00 89.44 79 PRO A CA 1
ATOM 630 C C . PRO A 1 79 ? -23.716 4.562 4.557 1.00 89.44 79 PRO A C 1
ATOM 632 O O . PRO A 1 79 ? -23.998 4.271 5.721 1.00 89.44 79 PRO A O 1
ATOM 635 N N . MET A 1 80 ? -23.574 5.835 4.177 1.00 87.44 80 MET A N 1
ATOM 636 C CA . MET A 1 80 ? -23.554 6.954 5.135 1.00 87.44 80 MET A CA 1
ATOM 637 C C . MET A 1 80 ? -24.821 7.040 6.006 1.00 87.44 80 MET A C 1
ATOM 639 O O . MET A 1 80 ? -24.731 7.368 7.189 1.00 87.44 80 MET A O 1
ATOM 643 N N . ASN A 1 81 ? -25.968 6.648 5.443 1.00 90.19 81 ASN A N 1
ATOM 644 C CA . ASN A 1 81 ? -27.277 6.641 6.104 1.00 90.19 81 ASN A CA 1
ATOM 645 C C . ASN A 1 81 ? -27.629 5.295 6.764 1.00 90.19 81 ASN A C 1
ATOM 647 O O . ASN A 1 81 ? -28.741 5.111 7.251 1.00 90.19 81 ASN A O 1
ATOM 651 N N . HIS A 1 82 ? -26.707 4.332 6.782 1.00 88.94 82 HIS A N 1
ATOM 652 C CA . HIS A 1 82 ? -26.971 3.013 7.339 1.00 88.94 82 HIS A CA 1
ATOM 653 C C . HIS A 1 82 ? -27.091 3.070 8.870 1.00 88.94 82 HIS A C 1
ATOM 655 O O . HIS A 1 82 ? -26.183 3.551 9.552 1.00 88.94 82 HIS A O 1
ATOM 661 N N . ARG A 1 83 ? -28.174 2.509 9.428 1.00 87.31 83 ARG A N 1
ATOM 662 C CA . ARG A 1 83 ? -28.495 2.547 10.872 1.00 87.31 83 ARG A CA 1
ATOM 663 C C . ARG A 1 83 ? -27.329 2.106 11.765 1.00 87.31 83 ARG A C 1
ATOM 665 O O . ARG A 1 83 ? -27.035 2.756 12.762 1.00 87.31 83 ARG A O 1
ATOM 672 N N . TYR A 1 84 ? -26.623 1.045 11.373 1.00 84.00 84 TYR A N 1
ATOM 673 C CA . TYR A 1 84 ? -25.498 0.500 12.146 1.00 84.00 84 TYR A CA 1
ATOM 674 C C . TYR A 1 84 ? -24.156 1.218 11.945 1.00 84.00 84 TYR A C 1
ATOM 676 O O . TYR A 1 84 ? -23.219 0.971 12.700 1.00 84.00 84 TYR A O 1
ATOM 684 N N . ARG A 1 85 ? -24.036 2.153 10.990 1.00 83.88 85 ARG A N 1
ATOM 685 C CA . ARG A 1 85 ? -22.769 2.871 10.744 1.00 83.88 85 ARG A CA 1
ATOM 686 C C . ARG A 1 85 ? -22.315 3.670 11.970 1.00 83.88 85 ARG A C 1
ATOM 688 O O . ARG A 1 85 ? -21.123 3.749 12.249 1.00 83.88 85 ARG A O 1
ATOM 695 N N . LYS A 1 86 ? -23.267 4.240 12.716 1.00 79.81 86 LYS A N 1
ATOM 696 C CA . LYS A 1 86 ? -23.015 5.002 13.954 1.00 79.81 86 LYS A CA 1
ATOM 697 C C . LYS A 1 86 ? -23.206 4.174 15.228 1.00 79.81 86 LYS A C 1
ATOM 699 O O . LYS A 1 86 ? -22.972 4.686 16.321 1.00 79.81 86 LYS A O 1
ATOM 704 N N . ASP A 1 87 ? -23.596 2.908 15.107 1.00 79.38 87 ASP A N 1
ATOM 705 C CA . ASP A 1 87 ? -23.826 2.044 16.258 1.00 79.38 87 ASP A CA 1
ATOM 706 C C . ASP A 1 87 ? -22.489 1.551 16.818 1.00 79.38 87 ASP A C 1
ATOM 708 O O . ASP A 1 87 ? -21.876 0.613 16.313 1.00 79.38 87 ASP A O 1
ATOM 712 N N . LYS A 1 88 ? -21.986 2.255 17.833 1.00 71.56 88 LYS A N 1
ATOM 713 C CA . LYS A 1 88 ? -20.765 1.892 18.566 1.00 71.56 88 LYS A CA 1
ATOM 714 C C . LYS A 1 88 ? -21.039 0.933 19.723 1.00 71.56 88 LYS A C 1
ATOM 716 O O . LYS A 1 88 ? -20.100 0.587 20.422 1.00 71.56 88 LYS A O 1
ATOM 721 N N . LYS A 1 89 ? -22.293 0.574 19.999 1.00 73.06 89 LYS A N 1
ATOM 722 C CA . LYS A 1 89 ? -22.653 -0.177 21.208 1.00 73.06 89 LYS A CA 1
ATOM 723 C C . LYS A 1 89 ? -22.895 -1.642 20.886 1.00 73.06 89 LYS A C 1
ATOM 725 O O . LYS A 1 89 ? -22.282 -2.493 21.513 1.00 73.06 89 LYS A O 1
ATOM 730 N N . SER A 1 90 ? -23.708 -1.924 19.873 1.00 73.44 90 SER A N 1
ATOM 731 C CA . SER A 1 90 ? -24.162 -3.289 19.573 1.00 73.44 90 SER A CA 1
ATOM 732 C C . SER A 1 90 ? -23.067 -4.203 19.026 1.00 73.44 90 SER A C 1
ATOM 734 O O . SER A 1 90 ? -23.231 -5.417 19.020 1.00 73.44 90 SER A O 1
ATOM 736 N N . PHE A 1 91 ? -21.957 -3.625 18.563 1.00 68.31 91 PHE A N 1
ATOM 737 C CA . PHE A 1 91 ? -20.888 -4.363 17.896 1.00 68.31 91 PHE A CA 1
ATOM 738 C C . PHE A 1 91 ? -19.603 -4.455 18.722 1.00 68.31 91 PHE A C 1
ATOM 740 O O . PHE A 1 91 ? -18.740 -5.221 18.340 1.00 68.31 91 PHE A O 1
ATOM 747 N N . ILE A 1 92 ? -19.472 -3.752 19.859 1.00 64.25 92 ILE A N 1
ATOM 748 C CA . ILE A 1 92 ? -18.266 -3.868 20.696 1.00 64.25 92 ILE A CA 1
ATOM 749 C C . ILE A 1 92 ? -18.388 -5.068 21.633 1.00 64.25 92 ILE A C 1
ATOM 751 O O . ILE A 1 92 ? -19.158 -5.048 22.598 1.00 64.25 92 ILE A O 1
ATOM 755 N N . ALA A 1 93 ? -17.570 -6.090 21.394 1.00 60.25 93 ALA A N 1
ATOM 756 C CA . ALA A 1 93 ? -17.463 -7.236 22.289 1.00 60.25 93 ALA A CA 1
ATOM 757 C C . ALA A 1 93 ? -16.998 -6.794 23.695 1.00 60.25 93 ALA A C 1
ATOM 759 O O . ALA A 1 93 ? -15.953 -6.161 23.852 1.00 60.25 93 ALA A O 1
ATOM 760 N N . GLY A 1 94 ? -17.777 -7.129 24.730 1.00 58.44 94 GLY A N 1
ATOM 761 C CA . GLY A 1 94 ? -17.426 -6.888 26.139 1.00 58.44 94 GLY A CA 1
ATOM 762 C C . GLY A 1 94 ? -17.857 -5.539 26.730 1.00 58.44 94 GLY A C 1
ATOM 763 O O . GLY A 1 94 ? -17.506 -5.251 27.874 1.00 58.44 94 GLY A O 1
ATOM 764 N N . ARG A 1 95 ? -18.629 -4.711 26.010 1.00 52.50 95 ARG A N 1
ATOM 765 C CA . ARG A 1 95 ? -19.143 -3.429 26.529 1.00 52.50 95 ARG A CA 1
ATOM 766 C C . ARG A 1 95 ? -20.658 -3.488 26.742 1.00 52.50 95 ARG A C 1
ATOM 768 O O . ARG A 1 95 ? -21.434 -3.106 25.874 1.00 52.50 95 ARG A O 1
ATOM 775 N N . VAL A 1 96 ? -21.081 -3.960 27.916 1.00 47.94 96 VAL A N 1
ATOM 776 C CA . VAL A 1 96 ? -22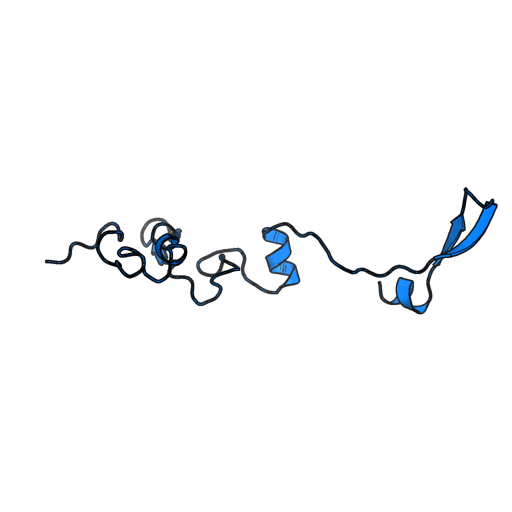.493 -3.917 28.332 1.00 47.94 96 VAL A CA 1
ATOM 777 C C . VAL A 1 96 ? -22.811 -2.503 28.814 1.00 47.94 96 VAL A C 1
ATOM 779 O O . VAL A 1 96 ? -22.227 -2.029 29.787 1.00 47.94 96 VAL A O 1
ATOM 782 N N . VAL A 1 97 ? -23.711 -1.812 28.118 1.00 47.94 97 VAL A N 1
ATOM 783 C CA . VAL A 1 97 ? -24.244 -0.523 28.573 1.00 47.94 97 VAL A CA 1
ATOM 784 C C . VAL A 1 97 ? -25.459 -0.832 29.444 1.00 47.94 97 VAL A C 1
ATOM 786 O O . VAL A 1 97 ? -26.436 -1.370 28.930 1.00 47.94 97 VAL A O 1
ATOM 789 N N . ARG A 1 98 ? -25.347 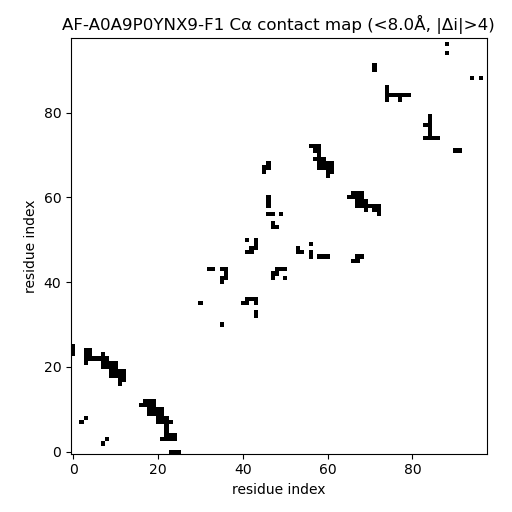-0.565 30.751 1.00 40.78 98 ARG A N 1
ATOM 790 C CA . ARG A 1 98 ? -26.498 -0.520 31.662 1.00 40.78 98 ARG A CA 1
ATOM 791 C C . ARG A 1 98 ? -27.378 0.681 31.340 1.00 40.78 98 ARG A C 1
ATOM 793 O O . ARG A 1 98 ? -26.803 1.722 30.946 1.00 40.78 98 ARG A O 1
#

Foldseek 3Di:
DVCLAPPADWDADPVVRDTDGHHDDDPDDDDDLVVCCVVVVFDCAAQQNDPVCGVVRPWDQDPPVRGIDNQQRCLCVDPPPDPCVPVPQPRDPPDDDD

pLDDT: mean 85.73, std 11.12, range [40.78, 97.94]

InterPro domains:
  IPR004242 Transposon, En/Spm-like [PF02992] (2-91)

Sequence (98 aa):
MKELWVIGTSTYDVSRDQMFIMKAAIIWTISDFPAYGMLSGWSTHGLMGCPICMEKSDANWLKFSGKPSYFDCHRKFLPMNHRYRKDKKSFIAGRVVR